Protein AF-A0A3D1QG08-F1 (afdb_monomer_lite)

Radius of gyration: 14.13 Å; chains: 1; bounding box: 38×26×33 Å

Sequence (112 aa):
MEERLIAPCGMNCALCVNYLALKNDLKKQGFKKAYCAGCLPRGKNCIFMKKHCELLGKGRVKFCFECGDYPCRRLKSLDKRYRSKYHMSMVENLEQIKEQGMKKFLAKQREK

Secondary structure (DSSP, 8-state):
--GGGB-TTS-BGGG-HHHHHHHTTTTTTT--PPP---TTTTSS--TTTTTT-HHHHHT--SSGGGSTTPSPHHHHHHHHHHHHHHS--HHHHHHHHHHHHHHHHHHHHHH-

Structure (mmCIF, N/CA/C/O backbone):
data_AF-A0A3D1QG08-F1
#
_entry.id   AF-A0A3D1QG08-F1
#
loop_
_atom_site.group_PDB
_atom_site.id
_atom_site.type_symbol
_atom_site.label_atom_id
_atom_site.label_alt_id
_atom_site.label_comp_id
_atom_site.label_asym_id
_atom_site.label_entity_id
_atom_site.label_seq_id
_atom_site.pdbx_PDB_ins_code
_atom_site.Cartn_x
_atom_site.Cartn_y
_atom_site.Cartn_z
_atom_site.occupancy
_atom_site.B_iso_or_equiv
_atom_site.auth_seq_id
_atom_site.auth_comp_id
_atom_site.auth_asym_id
_atom_site.auth_atom_id
_atom_site.pdb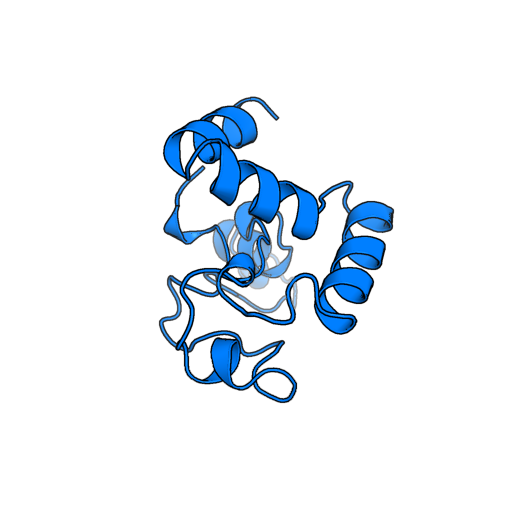x_PDB_model_num
ATOM 1 N N . MET A 1 1 ? 9.861 9.414 2.920 1.00 79.06 1 MET A N 1
ATOM 2 C CA . MET A 1 1 ? 8.680 8.717 2.377 1.00 79.06 1 MET A CA 1
ATOM 3 C C . MET A 1 1 ? 7.642 9.706 1.869 1.00 79.06 1 MET A C 1
ATOM 5 O O . MET A 1 1 ? 7.471 10.753 2.489 1.00 79.06 1 MET A O 1
ATOM 9 N N . GLU A 1 2 ? 6.984 9.381 0.755 1.00 85.00 2 GLU A N 1
ATOM 10 C CA . GLU A 1 2 ? 5.957 10.204 0.099 1.00 85.00 2 GLU A CA 1
ATOM 11 C C . GLU A 1 2 ? 4.570 9.558 0.245 1.00 85.00 2 GLU A C 1
ATOM 13 O O . GLU A 1 2 ? 4.444 8.347 0.056 1.00 85.00 2 GLU A O 1
ATOM 18 N N . GLU A 1 3 ? 3.526 10.354 0.515 1.00 87.44 3 GLU A N 1
ATOM 19 C CA . GLU A 1 3 ? 2.141 9.867 0.698 1.00 87.44 3 GLU A CA 1
ATOM 20 C C . GLU A 1 3 ? 1.646 9.054 -0.501 1.00 87.44 3 GLU A C 1
ATOM 22 O O . GLU A 1 3 ? 1.034 8.002 -0.338 1.00 87.44 3 GLU A O 1
ATOM 27 N N . ARG A 1 4 ? 1.977 9.493 -1.721 1.00 89.44 4 ARG A N 1
ATOM 28 C CA . ARG A 1 4 ? 1.552 8.828 -2.961 1.00 89.44 4 ARG A CA 1
ATOM 29 C C . ARG A 1 4 ? 2.069 7.391 -3.104 1.00 89.44 4 ARG A C 1
ATOM 31 O O . ARG A 1 4 ? 1.565 6.644 -3.937 1.00 89.44 4 ARG A O 1
ATOM 38 N N . LEU A 1 5 ? 3.071 6.991 -2.319 1.00 90.50 5 LEU A N 1
ATOM 39 C CA . LEU A 1 5 ? 3.601 5.625 -2.313 1.00 90.50 5 LEU A CA 1
ATOM 40 C C . LEU A 1 5 ? 2.903 4.722 -1.292 1.00 90.50 5 LEU A C 1
ATOM 42 O O . LEU A 1 5 ? 3.192 3.527 -1.248 1.00 90.50 5 LEU A O 1
ATOM 46 N N . ILE A 1 6 ? 1.967 5.247 -0.505 1.00 92.25 6 ILE A N 1
ATOM 47 C CA . ILE A 1 6 ? 1.160 4.450 0.414 1.00 92.25 6 ILE A CA 1
ATOM 48 C C . ILE A 1 6 ? -0.094 3.995 -0.324 1.00 92.25 6 ILE A C 1
ATOM 50 O O . ILE A 1 6 ? -0.937 4.792 -0.724 1.00 92.25 6 ILE A O 1
ATOM 54 N N . ALA A 1 7 ? -0.199 2.692 -0.568 1.00 91.38 7 ALA A N 1
ATOM 55 C CA . ALA A 1 7 ? -1.347 2.138 -1.263 1.00 91.38 7 ALA A CA 1
ATOM 56 C C . ALA A 1 7 ? -2.612 2.219 -0.389 1.00 91.38 7 ALA A C 1
ATOM 58 O O . ALA A 1 7 ? -2.512 2.114 0.835 1.00 91.38 7 ALA A O 1
ATOM 59 N N . PRO A 1 8 ? -3.813 2.238 -0.998 1.00 91.12 8 PRO A N 1
ATOM 60 C CA . PRO A 1 8 ? -5.079 2.158 -0.262 1.00 91.12 8 PRO A CA 1
ATOM 61 C C . PRO A 1 8 ? -5.198 0.939 0.666 1.00 91.12 8 PRO A C 1
ATOM 63 O O . PRO A 1 8 ? -5.968 0.940 1.619 1.00 91.12 8 PRO A O 1
ATOM 66 N N . CYS A 1 9 ? -4.439 -0.128 0.399 1.00 90.50 9 CYS A N 1
ATOM 67 C CA . CYS A 1 9 ? -4.364 -1.312 1.251 1.00 90.50 9 CYS A CA 1
ATOM 68 C C . CYS A 1 9 ? -3.324 -1.231 2.376 1.00 90.50 9 CYS A C 1
ATOM 70 O O . CYS A 1 9 ? -3.085 -2.251 3.001 1.00 90.50 9 CYS A O 1
ATOM 72 N N . GLY A 1 10 ? -2.676 -0.087 2.621 1.00 91.56 10 GLY A N 1
ATOM 73 C CA . GLY A 1 10 ? -1.632 0.049 3.649 1.00 91.56 10 GLY A CA 1
ATOM 74 C C . GLY A 1 10 ? -0.243 -0.400 3.210 1.00 91.56 10 GLY A C 1
ATOM 75 O O . GLY A 1 10 ? 0.707 -0.353 3.988 1.00 91.56 10 GLY A O 1
ATOM 76 N N . MET A 1 11 ? -0.094 -0.850 1.964 1.00 90.75 11 MET A N 1
ATOM 77 C CA . MET A 1 11 ? 1.202 -1.256 1.436 1.00 90.75 11 MET A CA 1
ATOM 78 C C . MET A 1 11 ? 2.086 -0.034 1.190 1.00 90.75 11 MET A C 1
ATOM 80 O O . MET A 1 11 ? 1.748 0.841 0.392 1.00 90.75 11 MET A O 1
ATOM 84 N N . ASN A 1 12 ? 3.267 -0.032 1.797 1.00 90.94 12 ASN A N 1
ATOM 85 C CA . ASN A 1 12 ? 4.330 0.894 1.447 1.00 90.94 12 ASN A CA 1
ATOM 86 C C . ASN A 1 12 ? 4.972 0.459 0.114 1.00 90.94 12 ASN A C 1
ATOM 88 O O . ASN A 1 12 ? 5.772 -0.479 0.062 1.00 90.94 12 ASN A O 1
ATOM 92 N N . CYS A 1 13 ? 4.597 1.117 -0.987 1.00 88.81 13 CYS A N 1
ATOM 93 C CA . CYS A 1 13 ? 5.077 0.773 -2.325 1.00 88.81 13 CYS A CA 1
ATOM 94 C C . CYS A 1 13 ? 6.580 1.017 -2.493 1.00 88.81 13 CYS A C 1
ATOM 96 O O . CYS A 1 13 ? 7.168 0.391 -3.370 1.00 88.81 13 CYS A O 1
ATOM 98 N N . ALA A 1 14 ? 7.213 1.852 -1.659 1.00 88.06 14 ALA A N 1
ATOM 99 C CA . ALA A 1 14 ? 8.653 2.097 -1.737 1.00 88.06 14 ALA A CA 1
ATOM 100 C C . ALA A 1 14 ? 9.485 0.830 -1.472 1.00 88.06 14 ALA A C 1
ATOM 102 O O . ALA A 1 14 ? 10.588 0.710 -1.995 1.00 88.06 14 ALA A O 1
ATOM 103 N N . LEU A 1 15 ? 8.929 -0.134 -0.728 1.00 87.06 15 LEU A N 1
ATOM 104 C CA . LEU A 1 15 ? 9.551 -1.434 -0.445 1.00 87.06 15 LEU A CA 1
ATOM 105 C C . LEU A 1 15 ? 9.233 -2.496 -1.514 1.00 87.06 15 LEU A C 1
ATOM 107 O O . LEU A 1 15 ? 9.725 -3.620 -1.463 1.00 87.06 15 LEU A O 1
ATOM 111 N N . CYS A 1 16 ? 8.373 -2.181 -2.485 1.00 86.88 16 CYS A N 1
ATOM 112 C CA . CYS A 1 16 ? 7.968 -3.128 -3.516 1.00 86.88 16 CYS A CA 1
ATOM 113 C C . CYS A 1 16 ? 9.088 -3.350 -4.535 1.00 86.88 16 CYS A C 1
ATOM 115 O O . CYS A 1 16 ? 9.574 -2.399 -5.146 1.00 86.88 16 CYS A O 1
ATOM 117 N N . VAL A 1 17 ? 9.389 -4.614 -4.841 1.00 88.44 17 VAL A N 1
ATOM 118 C CA . VAL A 1 17 ? 10.388 -4.981 -5.858 1.00 88.44 17 VAL A CA 1
ATOM 119 C C . VAL A 1 17 ? 10.129 -4.333 -7.224 1.00 88.44 17 VAL A C 1
ATOM 121 O O . VAL A 1 17 ? 11.067 -3.903 -7.879 1.00 88.44 17 VAL A O 1
ATOM 124 N N . ASN A 1 18 ? 8.869 -4.197 -7.648 1.00 90.19 18 ASN A N 1
ATOM 125 C CA . ASN A 1 18 ? 8.536 -3.596 -8.946 1.00 90.19 18 ASN A CA 1
ATOM 126 C C . ASN A 1 18 ? 8.687 -2.065 -8.947 1.00 90.19 18 ASN A C 1
ATOM 128 O O . ASN A 1 18 ? 8.915 -1.469 -10.000 1.00 90.19 18 ASN A O 1
ATOM 132 N N . TYR A 1 19 ? 8.544 -1.428 -7.781 1.00 91.25 19 TYR A N 1
ATOM 133 C CA . TYR A 1 19 ? 8.825 -0.001 -7.626 1.00 91.25 19 TYR A CA 1
ATOM 134 C C . TYR A 1 19 ? 10.330 0.248 -7.611 1.00 91.25 19 TYR A C 1
ATOM 136 O O . TYR A 1 19 ? 10.816 1.096 -8.349 1.00 91.25 19 TYR A O 1
ATOM 144 N N . LEU A 1 20 ? 11.081 -0.550 -6.850 1.00 91.31 20 LEU A N 1
ATOM 145 C CA . LEU A 1 20 ? 12.542 -0.496 -6.838 1.00 91.31 20 LEU A CA 1
ATOM 146 C C . LEU A 1 20 ? 13.134 -0.818 -8.215 1.00 91.31 20 LEU A C 1
ATOM 148 O O . LEU A 1 20 ? 14.112 -0.193 -8.614 1.00 91.31 20 LEU A O 1
ATOM 152 N N . ALA A 1 21 ? 12.520 -1.734 -8.968 1.00 93.31 21 ALA A N 1
ATOM 153 C CA . ALA A 1 21 ? 12.923 -2.035 -10.336 1.00 93.31 21 ALA A CA 1
ATOM 154 C C . ALA A 1 21 ? 12.776 -0.829 -11.269 1.00 93.31 21 ALA A C 1
ATOM 156 O O . ALA A 1 21 ? 13.673 -0.574 -12.067 1.00 93.31 21 ALA A O 1
ATOM 157 N N . LEU A 1 22 ? 11.670 -0.087 -11.144 1.00 92.69 22 LEU A N 1
ATOM 158 C CA . LEU A 1 22 ? 11.449 1.160 -11.874 1.00 92.69 22 LEU A CA 1
ATOM 159 C C . LEU A 1 22 ? 12.435 2.248 -11.421 1.00 92.69 22 LEU A C 1
ATOM 161 O O . LEU A 1 22 ? 13.059 2.883 -12.261 1.00 92.69 22 LEU A O 1
ATOM 165 N N . LYS A 1 23 ? 12.594 2.443 -10.105 1.00 92.94 23 LYS A N 1
ATOM 166 C CA . L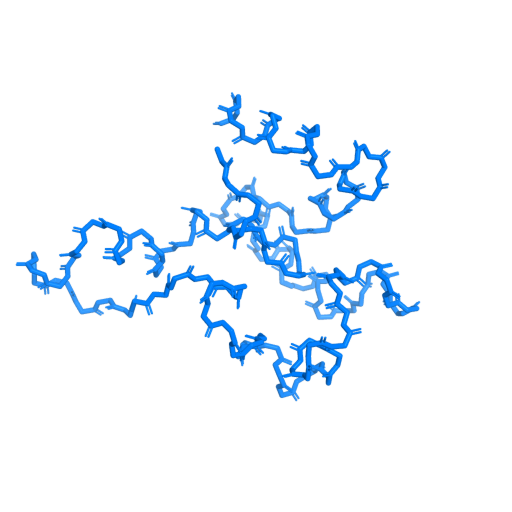YS A 1 23 ? 13.455 3.485 -9.523 1.00 92.94 23 LYS A CA 1
ATOM 167 C C . LYS A 1 23 ? 14.927 3.316 -9.916 1.00 92.94 23 LYS A C 1
ATOM 169 O O . LYS A 1 23 ? 15.590 4.308 -10.181 1.00 92.94 23 LYS A O 1
ATOM 174 N N . ASN A 1 24 ? 15.422 2.078 -9.945 1.00 93.44 24 ASN A N 1
ATOM 175 C CA . ASN A 1 24 ? 16.819 1.757 -10.270 1.00 93.44 24 ASN A CA 1
ATOM 176 C C . ASN A 1 24 ? 17.029 1.366 -11.742 1.00 93.44 24 ASN A C 1
ATOM 178 O O . ASN A 1 24 ? 18.114 0.921 -12.108 1.00 93.44 24 ASN A O 1
ATOM 182 N N . ASP A 1 25 ? 15.981 1.473 -12.563 1.00 91.62 25 ASP A N 1
ATOM 183 C CA . ASP A 1 25 ? 15.968 1.106 -13.979 1.00 91.62 25 ASP A CA 1
ATOM 184 C C . ASP A 1 25 ? 16.627 -0.257 -14.271 1.00 91.62 25 ASP A C 1
ATOM 186 O O . ASP A 1 25 ? 17.507 -0.401 -15.121 1.00 91.62 25 ASP A O 1
ATOM 190 N N . LEU A 1 26 ? 16.204 -1.292 -13.535 1.00 93.75 26 LEU A N 1
ATOM 191 C CA . LEU A 1 26 ? 16.855 -2.606 -13.577 1.00 93.75 26 LEU A CA 1
ATOM 192 C C . LEU A 1 26 ? 16.806 -3.272 -14.963 1.00 93.75 26 LEU A C 1
ATOM 194 O O . LEU A 1 26 ? 17.619 -4.152 -15.240 1.00 93.75 26 LEU A O 1
ATOM 198 N N . LYS A 1 27 ? 15.903 -2.854 -15.860 1.00 92.19 27 LYS A N 1
ATOM 199 C CA . LYS A 1 27 ? 15.900 -3.336 -17.250 1.00 92.19 27 LYS A CA 1
ATOM 200 C C . LYS A 1 27 ? 17.154 -2.918 -18.010 1.00 92.19 27 LYS A C 1
ATOM 202 O O . LYS A 1 27 ? 17.641 -3.721 -18.799 1.00 92.19 27 LYS A O 1
ATOM 207 N N . LYS A 1 28 ? 17.709 -1.724 -17.756 1.00 92.31 28 LYS A N 1
ATOM 208 C CA . LYS A 1 28 ? 18.996 -1.310 -18.349 1.00 92.31 28 LYS A CA 1
ATOM 209 C C . LYS A 1 28 ? 20.155 -2.189 -17.893 1.00 92.31 28 LYS A C 1
ATOM 211 O O . LYS A 1 28 ? 21.121 -2.352 -18.622 1.00 92.31 28 LYS A O 1
ATOM 216 N N . GLN A 1 29 ? 20.027 -2.793 -16.717 1.00 90.75 29 GLN A N 1
ATOM 217 C CA . GLN A 1 29 ? 20.995 -3.735 -16.158 1.00 90.75 29 GLN A CA 1
ATOM 218 C C . GLN A 1 29 ? 20.721 -5.191 -16.592 1.00 90.75 29 GLN A C 1
ATOM 220 O O . GLN A 1 29 ? 21.311 -6.119 -16.052 1.00 90.75 29 GLN A O 1
ATOM 225 N N . GLY A 1 30 ? 19.795 -5.419 -17.534 1.00 91.94 30 GLY A N 1
ATOM 226 C CA . GLY A 1 30 ? 19.470 -6.749 -18.062 1.00 91.94 30 GLY A CA 1
ATOM 227 C C . GLY A 1 30 ? 18.431 -7.541 -17.258 1.00 91.94 30 GLY A C 1
ATOM 228 O O . GLY A 1 30 ? 18.052 -8.643 -17.660 1.00 91.94 30 GLY A O 1
ATOM 229 N N . PHE A 1 31 ? 17.898 -7.003 -16.155 1.00 92.38 31 PHE A N 1
ATOM 230 C CA . PHE A 1 31 ? 16.886 -7.708 -15.365 1.00 92.38 31 PHE A CA 1
ATOM 231 C C . PHE A 1 31 ? 15.482 -7.576 -15.971 1.00 92.38 31 PHE A C 1
ATOM 233 O O . PHE A 1 31 ? 14.937 -6.485 -16.152 1.00 92.38 31 PHE A O 1
ATOM 240 N N . LYS A 1 32 ? 14.810 -8.715 -16.173 1.00 90.62 32 LYS A N 1
ATOM 241 C CA . LYS A 1 32 ? 13.418 -8.782 -16.653 1.00 90.62 32 LYS A CA 1
ATOM 242 C C . LYS A 1 32 ? 12.410 -8.604 -15.506 1.00 90.62 32 LYS A C 1
ATOM 244 O O . LYS A 1 32 ? 11.673 -9.526 -15.161 1.00 90.62 32 LYS A O 1
ATOM 249 N N . LYS A 1 33 ? 12.385 -7.424 -14.875 1.00 89.06 33 LYS A N 1
ATOM 250 C CA . LYS A 1 33 ? 11.399 -7.069 -13.831 1.00 89.06 33 LYS A CA 1
ATOM 251 C C . LYS A 1 33 ? 10.314 -6.130 -14.363 1.00 89.06 33 LYS A C 1
ATOM 253 O O . LYS A 1 33 ? 10.557 -5.283 -15.224 1.00 89.06 33 LYS A O 1
ATOM 258 N N . ALA A 1 34 ? 9.097 -6.282 -13.840 1.00 89.00 34 ALA A N 1
ATOM 259 C CA . ALA A 1 34 ? 7.987 -5.387 -14.145 1.00 89.00 34 ALA A CA 1
ATOM 260 C C . ALA A 1 34 ? 8.167 -4.042 -13.428 1.00 89.00 34 ALA A C 1
ATOM 262 O O . ALA A 1 34 ? 8.654 -3.993 -12.301 1.00 89.00 34 ALA A O 1
ATOM 263 N N . TYR A 1 35 ? 7.741 -2.955 -14.070 1.00 91.81 35 TYR A N 1
ATOM 264 C CA . TYR A 1 35 ? 7.803 -1.609 -13.501 1.00 91.81 35 TYR A CA 1
ATOM 265 C C . TYR A 1 35 ? 6.452 -1.218 -12.914 1.00 91.81 35 TYR A C 1
ATOM 267 O O . TYR A 1 35 ? 5.408 -1.426 -13.535 1.00 91.81 35 TYR A O 1
ATOM 275 N N . CYS A 1 36 ? 6.465 -0.652 -11.708 1.00 89.12 36 CYS A N 1
ATOM 276 C CA . CYS A 1 36 ? 5.260 -0.184 -11.036 1.00 89.12 36 CYS A CA 1
ATOM 277 C C . CYS A 1 36 ? 5.532 1.123 -10.292 1.00 89.12 36 CYS A C 1
ATOM 279 O O . CYS A 1 36 ? 6.302 1.136 -9.341 1.00 89.12 36 CYS A O 1
ATOM 281 N N . ALA A 1 37 ? 4.839 2.198 -10.667 1.00 87.94 37 ALA A N 1
ATOM 282 C CA . ALA A 1 37 ? 4.933 3.490 -9.983 1.00 87.94 37 ALA A CA 1
ATOM 283 C C . ALA A 1 37 ? 4.141 3.553 -8.657 1.00 87.94 37 ALA A C 1
ATOM 285 O O . ALA A 1 37 ? 4.167 4.570 -7.977 1.00 87.94 37 ALA A O 1
ATOM 286 N N . GLY A 1 38 ? 3.425 2.485 -8.283 1.00 86.06 38 GLY A N 1
ATOM 287 C CA . GLY A 1 38 ? 2.520 2.451 -7.128 1.00 86.06 38 GLY A CA 1
ATOM 288 C C . GLY A 1 38 ? 1.041 2.550 -7.518 1.00 86.06 38 GLY A C 1
ATOM 289 O O . GLY A 1 38 ? 0.695 2.834 -8.667 1.00 86.06 38 GLY A O 1
ATOM 290 N N . CYS A 1 39 ? 0.146 2.274 -6.565 1.00 82.31 39 CYS A N 1
ATOM 291 C CA . CYS A 1 39 ? -1.296 2.239 -6.837 1.00 82.31 39 CYS A CA 1
ATOM 292 C C . CYS A 1 39 ? -1.877 3.632 -7.126 1.00 82.31 39 CYS A C 1
ATOM 294 O O . CYS A 1 39 ? -2.618 3.772 -8.097 1.00 82.31 39 CYS A O 1
ATOM 296 N N . LEU A 1 40 ? -1.513 4.638 -6.321 1.00 83.44 40 LEU A N 1
ATOM 297 C CA . LEU A 1 40 ? -2.001 6.014 -6.471 1.00 83.44 40 LEU A CA 1
ATOM 298 C C . LEU A 1 40 ? -1.395 6.727 -7.694 1.00 83.44 40 LEU A C 1
ATOM 300 O O . LEU A 1 40 ? -2.170 7.215 -8.513 1.00 83.44 40 LEU A O 1
ATOM 304 N N . PRO A 1 41 ? -0.061 6.729 -7.923 1.00 83.75 41 PRO A N 1
ATOM 305 C CA . PRO A 1 41 ? 0.540 7.502 -9.017 1.00 83.75 41 PRO A CA 1
ATOM 306 C C . PRO A 1 41 ? 0.136 6.991 -10.399 1.00 83.75 41 PRO A C 1
ATOM 308 O O . PRO A 1 41 ? 0.119 7.735 -11.370 1.00 83.75 41 PRO A O 1
ATOM 311 N N . ARG A 1 42 ? -0.209 5.703 -10.497 1.00 82.44 42 ARG A N 1
ATOM 312 C CA . ARG A 1 42 ? -0.661 5.089 -11.746 1.00 82.44 42 ARG A CA 1
ATOM 313 C C . ARG A 1 42 ? -2.079 5.518 -12.142 1.00 82.44 42 ARG A C 1
ATOM 315 O O . ARG A 1 42 ? -2.455 5.267 -13.281 1.00 82.44 42 ARG A O 1
ATOM 322 N N . GLY A 1 43 ? -2.888 6.044 -11.214 1.00 80.44 43 GLY A N 1
ATOM 323 C CA . GLY A 1 43 ? -4.266 6.497 -11.473 1.00 80.44 43 GLY A CA 1
ATOM 324 C C . GLY A 1 43 ? -5.241 5.411 -11.953 1.00 80.44 43 GLY A C 1
ATOM 325 O O . GLY A 1 43 ? -6.349 5.699 -12.378 1.00 80.44 43 GLY A O 1
ATOM 326 N N . LYS A 1 44 ? -4.836 4.139 -11.916 1.00 79.94 44 LYS A N 1
ATOM 327 C CA . LYS A 1 44 ? -5.583 3.001 -12.481 1.00 79.94 44 LYS A CA 1
ATOM 328 C C . LYS A 1 44 ? -6.133 2.077 -11.384 1.00 79.94 44 LYS A C 1
ATOM 330 O O . LYS A 1 44 ? -6.297 0.876 -11.625 1.00 79.94 44 LYS A O 1
ATOM 335 N N . ASN A 1 45 ? -6.319 2.605 -10.171 1.00 84.06 45 ASN A N 1
ATOM 336 C CA . ASN A 1 45 ? -6.792 1.882 -8.983 1.00 84.06 45 ASN A CA 1
ATOM 337 C C . ASN A 1 45 ? -5.942 0.638 -8.638 1.00 84.06 45 ASN A C 1
ATOM 339 O O . ASN A 1 45 ? -4.802 0.502 -9.092 1.00 84.06 45 ASN A O 1
ATOM 343 N N . CYS A 1 46 ? -6.429 -0.281 -7.801 1.00 80.88 46 CYS A N 1
ATOM 344 C CA . CYS A 1 46 ? -5.657 -1.474 -7.436 1.00 80.88 46 CYS A CA 1
ATOM 345 C C . CYS A 1 46 ? -5.830 -2.611 -8.463 1.00 80.88 46 CYS A C 1
ATOM 347 O O . CYS A 1 46 ? -6.850 -3.292 -8.454 1.00 80.88 46 CYS A O 1
ATOM 349 N N . ILE A 1 47 ? -4.827 -2.906 -9.309 1.00 79.94 47 ILE A N 1
ATOM 350 C CA . ILE A 1 47 ? -4.912 -4.052 -10.257 1.00 79.94 47 ILE A CA 1
ATOM 351 C C . ILE A 1 47 ? -4.905 -5.396 -9.532 1.00 79.94 47 ILE A C 1
ATOM 353 O O . ILE A 1 47 ? -5.518 -6.350 -10.000 1.00 79.94 47 ILE A O 1
ATOM 357 N N . PHE A 1 48 ? -4.182 -5.481 -8.416 1.00 78.12 48 PHE A N 1
ATOM 358 C CA . PHE A 1 48 ? -4.002 -6.736 -7.692 1.00 78.12 48 PHE A CA 1
ATOM 359 C C . PHE A 1 48 ? -5.304 -7.195 -7.041 1.00 78.12 48 PHE A C 1
ATOM 361 O O . PHE A 1 48 ? -5.613 -8.381 -7.044 1.00 78.12 48 PHE A O 1
ATOM 368 N N . MET A 1 49 ? -6.092 -6.246 -6.531 1.00 80.94 49 MET A N 1
ATOM 369 C CA . MET A 1 49 ? -7.326 -6.537 -5.807 1.00 80.94 49 MET A CA 1
ATOM 370 C C . MET A 1 49 ? -8.592 -6.240 -6.613 1.00 80.94 49 MET A C 1
ATOM 372 O O . MET A 1 49 ? -9.655 -6.637 -6.157 1.00 80.94 49 MET A O 1
ATOM 376 N N . LYS A 1 50 ? -8.533 -5.626 -7.811 1.00 83.06 50 LYS A N 1
ATOM 377 C CA . LYS A 1 50 ? -9.751 -5.255 -8.572 1.00 83.06 50 LYS A CA 1
ATOM 378 C C . LYS A 1 50 ? -10.714 -6.415 -8.834 1.00 83.06 50 LYS A C 1
ATOM 380 O O . LYS A 1 50 ? -11.915 -6.200 -8.846 1.00 83.06 50 LYS A O 1
ATOM 385 N N . LYS A 1 51 ? -10.200 -7.638 -9.030 1.00 84.81 51 LYS A N 1
ATOM 386 C CA . LYS A 1 51 ? -11.023 -8.846 -9.256 1.00 84.81 51 LYS A CA 1
ATOM 387 C C . LYS A 1 51 ? -11.694 -9.366 -7.977 1.00 84.81 51 LYS A C 1
ATOM 389 O O . LYS A 1 51 ? -12.523 -10.262 -8.031 1.00 84.81 51 LYS A O 1
ATOM 394 N N . HIS A 1 52 ? -11.281 -8.856 -6.823 1.00 85.19 52 HIS A N 1
ATOM 395 C CA . HIS A 1 52 ? -11.592 -9.405 -5.507 1.00 85.19 52 HIS A CA 1
ATOM 396 C C . HIS A 1 52 ? -12.178 -8.375 -4.536 1.00 85.19 52 HIS A C 1
ATOM 398 O O . HIS A 1 52 ? -12.680 -8.752 -3.479 1.00 85.19 52 HIS A O 1
ATOM 404 N N . CYS A 1 53 ? -12.064 -7.091 -4.854 1.00 87.88 53 CYS A N 1
ATOM 405 C CA . CYS A 1 53 ? -12.571 -5.977 -4.078 1.00 87.88 53 CYS A CA 1
ATOM 406 C C . CYS A 1 53 ? -12.942 -4.862 -5.055 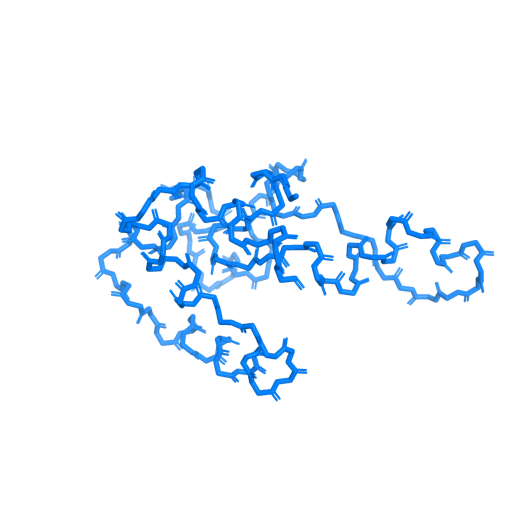1.00 87.88 53 CYS A C 1
ATOM 408 O O . CYS A 1 53 ? -12.071 -4.201 -5.629 1.00 87.88 53 CYS A O 1
ATOM 410 N N . GLU A 1 54 ? -14.244 -4.665 -5.242 1.00 88.69 54 GLU A N 1
ATOM 411 C CA . GLU A 1 54 ? -14.767 -3.636 -6.135 1.00 88.69 54 GLU A CA 1
ATOM 412 C C . GLU A 1 54 ? -14.418 -2.231 -5.637 1.00 88.69 54 GLU A C 1
ATOM 414 O O . GLU A 1 54 ? -14.042 -1.385 -6.443 1.00 88.69 54 GLU A O 1
ATOM 419 N N . LEU A 1 55 ? -14.442 -1.998 -4.318 1.00 89.81 55 LEU A N 1
ATOM 420 C CA . LEU A 1 55 ? -14.097 -0.704 -3.719 1.00 89.81 55 LEU A CA 1
ATOM 421 C C . LEU A 1 55 ? -12.690 -0.252 -4.129 1.00 89.81 55 LEU A C 1
ATOM 423 O O . LEU A 1 55 ? -12.506 0.862 -4.613 1.00 89.81 55 LEU A O 1
ATOM 427 N N . LEU A 1 56 ? -11.707 -1.149 -4.031 1.00 87.12 56 LEU A N 1
ATOM 428 C CA . LEU A 1 56 ? -10.332 -0.886 -4.457 1.00 87.12 56 LEU A CA 1
ATOM 429 C C . LEU A 1 56 ? -10.153 -0.881 -5.976 1.00 87.12 56 LEU A C 1
ATOM 431 O O . LEU A 1 56 ? -9.251 -0.212 -6.474 1.00 87.12 56 LEU A O 1
ATOM 435 N N . GLY A 1 57 ? -10.951 -1.658 -6.711 1.00 86.31 57 GLY A N 1
ATOM 436 C CA . GLY A 1 57 ? -10.895 -1.724 -8.172 1.00 86.31 57 GLY A CA 1
ATOM 437 C C . GLY A 1 57 ? -11.475 -0.482 -8.849 1.00 86.31 57 GLY A C 1
ATOM 438 O O . GLY A 1 57 ? -10.923 -0.012 -9.844 1.00 86.31 57 GLY A O 1
ATOM 439 N N . LYS A 1 58 ? -12.552 0.071 -8.284 1.00 87.44 58 LYS A N 1
ATOM 440 C CA . LYS A 1 58 ? -13.221 1.297 -8.739 1.00 87.44 58 LYS A CA 1
ATOM 441 C C . LYS A 1 58 ? -12.696 2.563 -8.053 1.00 87.44 58 LYS A C 1
ATOM 443 O O . LYS A 1 58 ? -13.080 3.648 -8.464 1.00 87.44 58 LYS A O 1
ATOM 448 N N . GLY A 1 59 ? -11.817 2.440 -7.054 1.00 85.88 59 GLY A N 1
ATOM 449 C CA . GLY A 1 59 ? -11.243 3.591 -6.347 1.00 85.88 59 GLY A CA 1
ATOM 450 C C . GLY A 1 59 ? -12.252 4.313 -5.448 1.00 85.88 59 GLY A C 1
ATOM 451 O O . GLY A 1 59 ? -12.162 5.519 -5.276 1.00 85.88 59 GLY A O 1
ATOM 452 N N . ARG A 1 60 ? -13.230 3.583 -4.898 1.00 88.75 60 ARG A N 1
ATOM 453 C CA . ARG A 1 60 ? -14.303 4.133 -4.048 1.00 88.75 60 ARG A CA 1
ATOM 454 C C . ARG A 1 60 ? -13.887 4.392 -2.600 1.00 88.75 60 ARG A C 1
ATOM 456 O O . ARG A 1 60 ? -14.653 4.991 -1.861 1.00 88.75 60 ARG A O 1
ATOM 463 N N . VAL A 1 61 ? -12.720 3.905 -2.192 1.00 89.12 61 VAL A N 1
ATOM 464 C CA . VAL A 1 61 ? -12.159 4.115 -0.852 1.00 89.12 61 VAL A CA 1
ATOM 465 C C . VAL A 1 61 ? -10.746 4.656 -0.983 1.00 89.12 61 VAL A C 1
ATOM 467 O O . VAL A 1 61 ? -9.987 4.193 -1.846 1.00 89.12 61 VAL A O 1
ATOM 470 N N . LYS A 1 62 ? -10.381 5.612 -0.124 1.00 88.12 62 LYS A N 1
ATOM 471 C CA . LYS A 1 62 ? -9.003 6.110 -0.044 1.00 88.12 62 LYS A CA 1
ATOM 472 C C . LYS A 1 62 ? -8.139 5.104 0.709 1.00 88.12 62 LYS A C 1
ATOM 474 O O . LYS A 1 62 ? -7.025 4.811 0.271 1.00 88.12 62 LYS A O 1
ATOM 479 N N . PHE A 1 63 ? -8.682 4.512 1.773 1.00 92.38 63 PHE A N 1
ATOM 480 C CA . PHE A 1 63 ? -8.037 3.452 2.543 1.00 92.38 63 PHE A CA 1
ATOM 481 C C . PHE A 1 63 ? -8.983 2.298 2.860 1.00 92.38 63 PHE A C 1
ATOM 483 O O . PHE A 1 63 ? -10.181 2.473 3.041 1.00 92.38 63 PHE A O 1
ATOM 490 N N . CYS A 1 64 ? -8.435 1.088 2.985 1.00 92.44 64 CYS A N 1
ATOM 491 C CA . CYS A 1 64 ? -9.234 -0.098 3.293 1.00 92.44 64 CYS A CA 1
ATOM 492 C C . CYS A 1 64 ? -9.924 -0.027 4.657 1.00 92.44 64 CYS A C 1
ATOM 494 O O . CYS A 1 64 ? -10.930 -0.705 4.818 1.00 92.44 64 CYS A O 1
ATOM 496 N N . PHE A 1 65 ? -9.422 0.768 5.610 1.00 93.38 65 PHE A N 1
ATOM 497 C CA . PHE A 1 65 ? -10.065 0.933 6.918 1.00 93.38 65 PHE A CA 1
ATOM 498 C C . PHE A 1 65 ? -11.405 1.682 6.859 1.00 93.38 65 PHE A C 1
ATOM 500 O O . PHE A 1 65 ? -12.137 1.675 7.840 1.00 93.38 65 PHE A O 1
ATOM 507 N N . GLU A 1 66 ? -11.725 2.328 5.732 1.00 91.88 66 GLU A N 1
ATOM 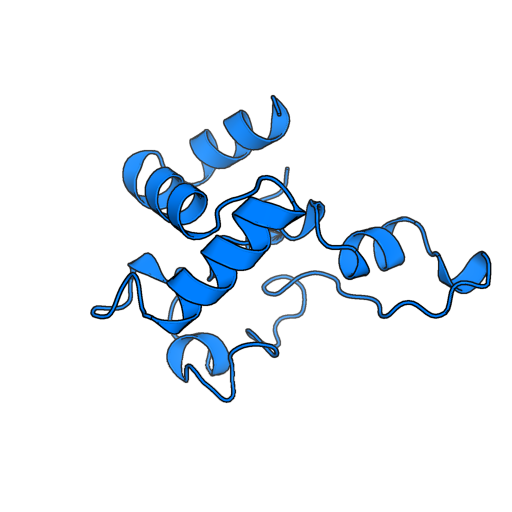508 C CA . GLU A 1 66 ? -13.021 2.979 5.484 1.00 91.88 66 GLU A CA 1
ATOM 509 C C . GLU A 1 66 ? -14.104 1.959 5.086 1.00 91.88 66 GLU A C 1
ATOM 511 O O . GLU A 1 66 ? -15.287 2.279 5.037 1.00 91.88 66 GLU A O 1
ATOM 516 N N . CYS A 1 67 ? -13.711 0.718 4.778 1.00 91.62 67 CYS A N 1
ATOM 517 C CA . CYS A 1 67 ? -14.633 -0.363 4.454 1.00 91.62 67 CYS A CA 1
ATOM 518 C C . CYS A 1 67 ? -15.208 -0.986 5.735 1.00 91.62 67 CYS A C 1
ATOM 520 O O . CYS A 1 67 ? -14.451 -1.320 6.645 1.00 91.62 67 CYS A O 1
ATOM 522 N N . GLY A 1 68 ? -16.524 -1.226 5.772 1.00 88.94 68 GLY A N 1
ATOM 523 C CA . GLY A 1 68 ? -17.191 -1.884 6.907 1.00 88.94 68 GLY A CA 1
ATOM 524 C C . GLY A 1 68 ? -16.690 -3.306 7.195 1.00 88.94 68 GLY A C 1
ATOM 525 O O . GLY A 1 68 ? -16.713 -3.743 8.338 1.00 88.94 68 GLY A O 1
ATOM 526 N N . ASP A 1 69 ? -16.144 -3.992 6.187 1.00 89.44 69 ASP A N 1
ATOM 527 C CA . ASP A 1 69 ? -15.576 -5.341 6.327 1.00 89.44 69 ASP A CA 1
ATOM 528 C C . ASP A 1 69 ? -14.105 -5.340 6.789 1.00 89.44 69 ASP A C 1
ATOM 530 O O . ASP A 1 69 ? -13.416 -6.365 6.712 1.00 89.44 69 ASP A O 1
ATOM 534 N N . TYR A 1 70 ? -13.556 -4.188 7.186 1.00 90.88 70 TYR A N 1
ATOM 535 C CA . TYR A 1 70 ? -12.161 -4.076 7.596 1.00 90.88 70 TYR A CA 1
ATOM 536 C C . TYR A 1 70 ? -11.911 -4.643 9.006 1.00 90.88 70 TYR A C 1
ATOM 538 O O . TYR A 1 70 ? -12.644 -4.305 9.932 1.00 90.88 70 TYR A O 1
ATOM 546 N N . PRO A 1 71 ? -10.814 -5.399 9.229 1.00 92.12 71 PRO A N 1
ATOM 547 C CA . PRO A 1 71 ? -9.890 -5.951 8.237 1.00 92.12 71 PRO A CA 1
ATOM 548 C C . PRO A 1 71 ? -10.442 -7.223 7.571 1.00 92.12 71 PRO A C 1
ATOM 550 O O . PRO A 1 71 ? -10.654 -8.252 8.219 1.00 92.12 71 PRO A O 1
ATOM 553 N N . CYS A 1 72 ? -10.586 -7.197 6.243 1.00 92.88 72 CYS A N 1
ATOM 554 C CA . CYS A 1 72 ? -11.184 -8.309 5.505 1.00 92.88 72 CYS A CA 1
ATOM 555 C C . CYS A 1 72 ? -10.230 -9.513 5.395 1.00 92.88 72 CYS A C 1
ATOM 557 O O . CYS A 1 72 ? -9.001 -9.375 5.417 1.00 92.88 72 CYS A O 1
ATOM 559 N N . ARG A 1 73 ? -10.780 -10.723 5.201 1.00 92.50 73 ARG A N 1
ATOM 560 C CA . ARG A 1 73 ? -10.004 -11.984 5.129 1.00 92.50 73 ARG A CA 1
ATOM 561 C C . ARG A 1 73 ? -8.851 -11.931 4.118 1.00 92.50 73 ARG A C 1
ATOM 563 O O . ARG A 1 73 ? -7.769 -12.454 4.383 1.00 92.50 73 ARG A O 1
ATOM 570 N N . ARG A 1 74 ? -9.060 -11.292 2.961 1.00 90.06 74 ARG A N 1
ATOM 571 C CA . ARG A 1 74 ? -8.024 -11.161 1.922 1.00 90.06 74 ARG A CA 1
ATOM 572 C C . ARG A 1 74 ? -6.887 -10.246 2.356 1.00 90.06 74 ARG A C 1
ATOM 574 O O . ARG A 1 74 ? -5.731 -10.604 2.148 1.00 90.06 74 ARG A O 1
ATOM 581 N N . LEU A 1 75 ? -7.204 -9.108 2.976 1.00 91.94 75 LEU A N 1
ATOM 582 C CA . LEU A 1 75 ? -6.186 -8.201 3.495 1.00 91.94 75 LEU A CA 1
ATOM 583 C C . LEU A 1 75 ? -5.375 -8.882 4.600 1.00 91.94 75 LEU A C 1
ATOM 585 O O . LEU A 1 75 ? -4.155 -8.852 4.530 1.00 91.94 75 LEU A O 1
ATOM 589 N N . LYS A 1 76 ? -6.025 -9.602 5.527 1.00 94.12 76 LYS A N 1
ATOM 590 C CA . LYS A 1 76 ? -5.339 -10.406 6.558 1.00 94.12 76 LYS A CA 1
ATOM 591 C C . LYS A 1 76 ? -4.394 -11.453 5.960 1.00 94.12 76 LYS A C 1
ATOM 593 O O . LYS A 1 76 ? -3.279 -11.639 6.436 1.00 94.12 76 LYS A O 1
ATOM 598 N N . SER A 1 77 ? -4.815 -12.141 4.897 1.00 92.88 77 SER A N 1
ATOM 599 C CA . SER A 1 77 ? -3.957 -13.121 4.221 1.00 92.88 77 SER A CA 1
ATOM 600 C C . SER A 1 77 ? -2.763 -12.472 3.516 1.00 92.88 77 SER A C 1
ATOM 602 O O . SER A 1 77 ? -1.678 -13.061 3.509 1.00 92.88 77 SER A O 1
ATOM 604 N N . LEU A 1 78 ? -2.960 -11.303 2.900 1.00 90.06 78 LEU A N 1
ATOM 605 C CA . LEU A 1 78 ? -1.885 -10.541 2.268 1.00 90.06 78 LEU A CA 1
ATOM 606 C C . LEU A 1 78 ? -0.898 -10.034 3.324 1.00 90.06 78 LEU A C 1
ATOM 608 O O . LEU A 1 78 ? 0.305 -10.238 3.177 1.00 90.06 78 LEU A O 1
ATOM 612 N N . ASP A 1 79 ? -1.422 -9.466 4.405 1.00 93.38 79 ASP A N 1
ATOM 613 C CA . ASP A 1 79 ? -0.672 -8.978 5.554 1.00 93.38 79 ASP A CA 1
ATOM 614 C C . ASP A 1 79 ? 0.207 -10.072 6.165 1.00 93.38 79 ASP A C 1
ATOM 616 O O . ASP A 1 79 ? 1.420 -9.907 6.231 1.00 93.38 79 ASP A O 1
ATOM 620 N N . LYS A 1 80 ? -0.356 -11.250 6.476 1.00 94.50 80 LYS A N 1
ATOM 621 C CA . LYS A 1 80 ? 0.410 -12.389 7.014 1.00 94.50 80 LYS A CA 1
ATOM 622 C C . LYS A 1 80 ? 1.595 -12.760 6.119 1.00 94.50 80 LYS A C 1
ATOM 624 O O . LYS A 1 80 ? 2.706 -12.976 6.605 1.00 94.50 80 LYS A O 1
ATOM 629 N N . ARG A 1 81 ? 1.380 -12.812 4.799 1.00 90.75 81 ARG A N 1
ATOM 630 C CA . ARG A 1 81 ? 2.445 -13.105 3.829 1.00 90.75 81 ARG A CA 1
ATOM 631 C C . ARG A 1 81 ? 3.534 -12.036 3.873 1.00 90.75 81 ARG A C 1
ATOM 633 O O . ARG A 1 81 ? 4.710 -12.385 3.898 1.00 90.75 81 ARG A O 1
ATOM 640 N N . TYR A 1 82 ? 3.154 -10.763 3.884 1.00 90.50 82 TYR A N 1
ATOM 641 C CA . TYR A 1 82 ? 4.111 -9.661 3.857 1.00 90.50 82 TYR A CA 1
ATOM 642 C C . TYR A 1 82 ? 4.859 -9.490 5.172 1.00 90.50 82 TYR A C 1
ATOM 644 O O . TYR A 1 82 ? 6.074 -9.321 5.153 1.00 90.50 82 TYR A O 1
ATOM 652 N N . ARG A 1 83 ? 4.181 -9.664 6.303 1.00 92.69 83 ARG A N 1
ATOM 653 C CA . ARG A 1 83 ? 4.798 -9.676 7.626 1.00 92.69 83 ARG A CA 1
ATOM 654 C C . ARG A 1 83 ? 5.860 -10.767 7.735 1.00 92.69 83 ARG A C 1
ATOM 656 O O . ARG A 1 83 ? 6.955 -10.492 8.206 1.00 92.69 83 ARG A O 1
ATOM 663 N N . SER A 1 84 ? 5.566 -11.975 7.247 1.00 91.06 84 SER A N 1
ATOM 664 C CA . SER A 1 84 ? 6.512 -13.102 7.312 1.00 91.06 84 SER A CA 1
ATOM 665 C C . SER A 1 84 ? 7.719 -12.980 6.375 1.00 91.06 84 SER A C 1
ATOM 667 O O . SER A 1 84 ? 8.769 -13.525 6.685 1.00 91.06 84 SER A O 1
ATOM 669 N N . LYS A 1 85 ? 7.581 -12.297 5.229 1.00 86.56 85 LYS A N 1
ATOM 670 C CA . LYS A 1 85 ? 8.632 -12.240 4.193 1.00 86.56 85 LYS A CA 1
ATOM 671 C C . LYS A 1 85 ? 9.388 -10.918 4.124 1.00 86.56 85 LYS A C 1
ATOM 673 O O . LYS A 1 85 ? 10.513 -10.893 3.644 1.00 86.56 85 LYS A O 1
ATOM 678 N N . TYR A 1 86 ? 8.744 -9.827 4.521 1.00 84.88 86 TYR A N 1
ATOM 679 C CA . TYR A 1 86 ? 9.234 -8.463 4.323 1.00 84.88 86 TYR A CA 1
ATOM 680 C C . TYR A 1 86 ? 9.167 -7.623 5.603 1.00 84.88 86 TYR A C 1
ATOM 682 O O . TYR A 1 86 ? 9.394 -6.421 5.532 1.00 84.88 86 TYR A O 1
ATOM 690 N N . HIS A 1 87 ? 8.812 -8.224 6.749 1.00 88.56 87 HIS A N 1
ATOM 691 C CA . HIS A 1 87 ? 8.712 -7.549 8.051 1.00 88.56 87 HIS A CA 1
ATOM 692 C C . HIS A 1 87 ? 7.869 -6.259 8.023 1.00 88.56 87 HIS A C 1
ATOM 694 O O . HIS A 1 87 ? 8.114 -5.315 8.768 1.00 88.56 87 HIS A O 1
ATOM 700 N N . MET A 1 88 ? 6.854 -6.223 7.154 1.00 89.88 88 MET A N 1
ATOM 701 C CA . MET A 1 88 ? 5.952 -5.087 6.976 1.00 89.88 88 MET A CA 1
ATOM 702 C C . MET A 1 88 ? 4.506 -5.566 7.045 1.00 89.88 88 MET A C 1
ATOM 704 O O . MET A 1 88 ? 4.137 -6.526 6.365 1.00 89.88 88 MET A O 1
ATOM 708 N N . SER A 1 89 ? 3.700 -4.890 7.863 1.00 93.69 89 SER A N 1
ATOM 709 C CA . SER A 1 89 ? 2.274 -5.162 8.018 1.00 93.69 89 SER A CA 1
ATOM 710 C C . SER A 1 89 ? 1.447 -4.050 7.380 1.00 93.69 89 SER A C 1
ATOM 712 O O . SER A 1 89 ? 1.585 -2.872 7.693 1.00 93.69 89 SER A O 1
ATOM 714 N N . MET A 1 90 ? 0.568 -4.444 6.467 1.00 93.69 90 MET A N 1
ATOM 715 C CA . MET A 1 90 ? -0.411 -3.560 5.847 1.00 93.69 90 MET A CA 1
ATOM 716 C C . MET A 1 90 ? -1.510 -3.150 6.822 1.00 93.69 90 MET A C 1
ATOM 718 O O . MET A 1 90 ? -1.954 -2.006 6.781 1.00 93.69 90 MET A O 1
ATOM 722 N N . VAL A 1 91 ? -1.954 -4.083 7.667 1.00 95.06 91 VAL A N 1
ATOM 723 C CA . VAL A 1 91 ? -3.003 -3.831 8.663 1.00 95.06 91 VAL A CA 1
ATOM 724 C C . VAL A 1 91 ? -2.484 -2.865 9.724 1.00 95.06 91 VAL A C 1
ATOM 726 O O . VAL A 1 91 ? -3.122 -1.845 9.960 1.00 95.06 91 VAL A O 1
ATOM 729 N N . GLU A 1 92 ? -1.281 -3.103 10.251 1.00 94.94 92 GLU A N 1
ATOM 730 C CA . GLU A 1 92 ? -0.638 -2.200 11.212 1.00 94.94 92 GLU A CA 1
ATOM 731 C C . GLU A 1 92 ? -0.416 -0.804 10.610 1.00 94.94 92 GLU A C 1
ATOM 733 O O . GLU A 1 92 ? -0.705 0.206 11.247 1.00 94.94 92 GLU A O 1
ATOM 738 N N . ASN A 1 93 ? 0.033 -0.718 9.351 1.00 94.81 93 ASN A N 1
ATOM 739 C CA . ASN A 1 93 ? 0.181 0.572 8.675 1.00 94.81 93 ASN A CA 1
ATOM 740 C C . ASN A 1 93 ? -1.160 1.317 8.578 1.00 94.81 93 ASN A C 1
ATOM 742 O O . ASN A 1 93 ? -1.211 2.523 8.804 1.00 94.81 93 ASN A O 1
ATOM 746 N N . LEU A 1 94 ? -2.249 0.621 8.236 1.00 95.25 94 LEU A N 1
ATOM 747 C CA . LEU A 1 94 ? -3.583 1.222 8.150 1.00 95.25 94 LEU A CA 1
ATOM 748 C C . LEU A 1 94 ? -4.106 1.670 9.517 1.00 95.25 94 LEU A C 1
ATOM 750 O O . LEU A 1 94 ? -4.702 2.740 9.597 1.00 95.25 94 LEU A O 1
ATOM 754 N N . GLU A 1 95 ? -3.862 0.896 10.573 1.00 95.56 95 GLU A N 1
ATOM 755 C CA . GLU A 1 95 ? -4.203 1.265 11.953 1.00 95.56 95 GLU A CA 1
ATOM 756 C C . GLU A 1 95 ? -3.437 2.518 12.389 1.00 95.56 95 GLU A C 1
ATOM 758 O O . GLU A 1 95 ? -4.050 3.492 12.822 1.00 95.56 95 GLU A O 1
ATOM 763 N N . GLN A 1 96 ? -2.126 2.577 12.138 1.00 94.81 96 GLN A N 1
ATOM 764 C CA . GLN A 1 96 ? -1.320 3.767 12.425 1.00 94.81 96 GLN A CA 1
ATOM 765 C C . G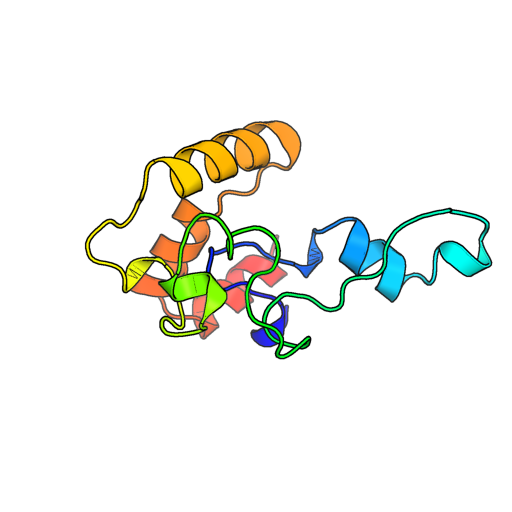LN A 1 96 ? -1.798 4.999 11.648 1.00 94.81 96 GLN A C 1
ATOM 767 O O . GLN A 1 96 ? -1.854 6.096 12.205 1.00 94.81 96 GLN A O 1
ATOM 772 N N . ILE A 1 97 ? -2.160 4.844 10.369 1.00 94.81 97 ILE A N 1
ATOM 773 C CA . ILE A 1 97 ? -2.709 5.945 9.564 1.00 94.81 97 ILE A CA 1
ATOM 774 C C . ILE A 1 97 ? -4.057 6.403 10.128 1.00 94.81 97 ILE A C 1
ATOM 776 O O . ILE A 1 97 ? -4.303 7.608 10.176 1.00 94.81 97 ILE A O 1
ATOM 780 N N . LYS A 1 98 ? -4.913 5.473 10.565 1.00 94.69 98 LYS A N 1
ATOM 781 C CA . LYS A 1 98 ? -6.221 5.779 11.155 1.00 94.69 98 LYS A CA 1
ATOM 782 C C . LYS A 1 98 ? -6.086 6.526 12.485 1.00 94.69 98 LYS A C 1
ATOM 784 O O . LYS A 1 98 ? -6.793 7.502 12.700 1.00 94.69 98 LYS A O 1
ATOM 789 N N . GLU A 1 99 ? -5.184 6.089 13.358 1.00 95.00 99 GLU A N 1
ATOM 790 C CA . GLU A 1 99 ? -5.020 6.645 14.708 1.00 95.00 99 GLU A CA 1
ATOM 791 C C . GLU A 1 99 ? -4.208 7.942 14.735 1.00 95.00 99 GLU A C 1
ATOM 793 O O . GLU A 1 99 ? -4.513 8.871 15.479 1.00 95.00 99 GLU A O 1
ATOM 798 N N . GLN A 1 100 ? -3.133 8.003 13.949 1.00 94.31 100 GLN A N 1
ATOM 799 C CA . GLN A 1 100 ? -2.107 9.046 14.065 1.00 94.31 100 GLN A CA 1
ATOM 800 C C . GLN A 1 100 ? -2.089 9.978 12.850 1.00 94.31 100 GLN A C 1
ATOM 802 O O . GLN A 1 100 ? -1.430 11.023 12.870 1.00 94.31 100 GLN A O 1
ATOM 807 N N . GLY A 1 101 ? -2.816 9.618 11.793 1.00 93.56 101 GLY A N 1
ATOM 808 C CA . GLY A 1 101 ? -2.844 10.338 10.533 1.00 93.56 101 GLY A CA 1
ATOM 809 C C . GLY A 1 101 ? -1.625 10.061 9.653 1.00 93.56 101 GLY A C 1
ATOM 810 O O . GLY A 1 101 ? -0.554 9.632 10.091 1.00 93.56 101 GLY A O 1
ATOM 811 N N . MET A 1 102 ? -1.776 10.383 8.367 1.00 92.75 102 MET A N 1
ATOM 812 C CA . MET A 1 102 ? -0.754 10.136 7.346 1.00 92.75 102 MET A CA 1
ATOM 813 C C . MET A 1 102 ? 0.583 10.830 7.646 1.00 92.75 102 MET A C 1
ATOM 815 O O . MET A 1 102 ? 1.642 10.245 7.441 1.00 92.75 102 MET A O 1
ATOM 819 N N . LYS A 1 103 ? 0.561 12.067 8.161 1.00 92.31 103 LYS A N 1
ATOM 820 C CA . LYS A 1 103 ? 1.791 12.834 8.432 1.00 92.31 103 LYS A CA 1
ATOM 821 C C . LYS A 1 103 ? 2.692 12.133 9.457 1.00 92.31 103 LYS A C 1
ATOM 823 O O . LYS A 1 103 ? 3.879 11.960 9.192 1.00 92.31 103 LYS A O 1
ATOM 828 N N . LYS A 1 104 ? 2.129 11.695 10.591 1.00 92.50 104 LYS A N 1
ATOM 829 C CA . LYS A 1 104 ? 2.883 10.988 11.642 1.00 92.50 104 LYS A CA 1
ATOM 830 C C . LYS A 1 104 ? 3.362 9.623 11.158 1.00 92.50 104 LYS A C 1
ATOM 832 O O . LYS A 1 104 ? 4.515 9.267 11.384 1.00 92.50 104 LYS A O 1
ATOM 837 N N . PHE A 1 105 ? 2.513 8.899 10.429 1.00 93.06 105 PHE A N 1
ATOM 838 C CA . PHE A 1 105 ? 2.893 7.634 9.807 1.00 93.06 105 PHE A CA 1
ATOM 839 C C . PHE A 1 105 ? 4.099 7.792 8.864 1.00 93.06 105 PHE A C 1
ATOM 841 O O . PHE A 1 105 ? 5.078 7.059 8.979 1.00 93.06 105 PHE A O 1
ATOM 848 N N . LEU A 1 106 ? 4.082 8.788 7.971 1.00 91.44 106 LEU A N 1
ATOM 849 C CA . LEU A 1 106 ? 5.186 9.035 7.038 1.00 91.44 106 LEU A CA 1
ATOM 850 C C . LEU A 1 106 ? 6.491 9.440 7.729 1.00 91.44 106 LEU A C 1
ATOM 852 O O . LEU A 1 106 ? 7.553 9.146 7.182 1.00 91.44 106 LEU A O 1
ATOM 856 N N . ALA A 1 107 ? 6.425 10.120 8.877 1.00 90.69 107 ALA A N 1
ATOM 857 C CA . ALA A 1 107 ? 7.602 10.425 9.688 1.00 90.69 107 ALA A CA 1
ATOM 858 C C . ALA A 1 107 ? 8.211 9.134 10.260 1.00 90.69 107 ALA A C 1
ATOM 860 O O . ALA A 1 107 ? 9.373 8.845 9.992 1.00 90.69 107 ALA A O 1
ATOM 861 N N . LYS A 1 108 ? 7.393 8.281 10.893 1.00 88.44 108 LYS A N 1
ATOM 862 C CA . LYS A 1 108 ? 7.836 6.978 11.424 1.00 88.44 108 LYS A CA 1
ATOM 863 C C . LYS A 1 108 ? 8.434 6.061 10.357 1.00 88.44 108 LYS A C 1
ATOM 865 O O . LYS A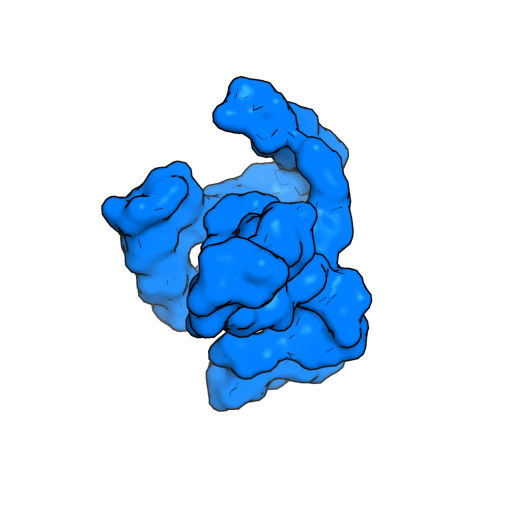 1 108 ? 9.398 5.352 10.609 1.00 88.44 108 LYS A O 1
ATOM 870 N N . GLN A 1 109 ? 7.883 6.075 9.145 1.00 86.25 109 GLN A N 1
ATOM 871 C CA . GLN A 1 109 ? 8.406 5.277 8.031 1.00 86.25 109 GLN A CA 1
ATOM 872 C C . GLN A 1 109 ? 9.700 5.837 7.408 1.00 86.25 109 GLN A C 1
ATOM 874 O O . GLN A 1 109 ? 10.242 5.210 6.504 1.00 86.25 109 GLN A O 1
ATOM 879 N N . ARG A 1 110 ? 10.155 7.040 7.790 1.00 83.25 110 ARG A N 1
ATOM 880 C CA . ARG A 1 110 ? 11.474 7.578 7.396 1.00 83.25 110 ARG A CA 1
ATOM 881 C C . ARG A 1 110 ? 12.572 7.206 8.388 1.00 83.25 110 ARG A C 1
ATOM 883 O O . ARG A 1 110 ? 13.731 7.213 8.000 1.00 83.25 110 ARG A O 1
ATOM 890 N N . GLU A 1 111 ? 12.198 6.961 9.639 1.00 78.44 111 GLU A N 1
ATOM 891 C CA . GLU A 1 111 ? 13.112 6.587 10.723 1.00 78.44 111 GLU A CA 1
ATOM 892 C C . GLU A 1 111 ? 13.428 5.083 10.726 1.00 78.44 111 GLU A C 1
ATOM 894 O O . GLU A 1 111 ? 14.431 4.675 11.304 1.00 78.44 111 GLU A O 1
ATOM 899 N N . LYS A 1 112 ? 12.583 4.273 10.073 1.00 63.94 112 LYS A N 1
ATOM 900 C CA . LYS A 1 112 ? 12.832 2.859 9.755 1.00 63.94 112 LYS A CA 1
ATOM 901 C C . LYS A 1 112 ? 13.562 2.705 8.427 1.00 63.94 112 LYS A C 1
ATOM 903 O O . LYS A 1 112 ? 14.402 1.785 8.349 1.00 63.94 112 LYS A O 1
#

Foldseek 3Di:
DDPQQQALLQDRNVLPPQCVCQVVVCVVVVDPHHHDVHQRVVVQFDPVCVVPDVCRRVVVGSHPVVDPCPPPPVSVVVQVVCCVPPVDGSNVSRVCCVPVNPVVSVVVVVVD

pLDDT: mean 89.33, std 4.8, range [63.94, 95.56]